Protein AF-A0A3A9UC91-F1 (afdb_monomer_lite)

Foldseek 3Di:
DCVVVVVVVCVVVVVVVVVVVVVVVVVVVVVVVVVVVVVVVCVVDVDPDPDVPPPPPDDPDDDDDDDDPPDPPDDVVVVVVVVVVVVVVVVVVVD

Radius of gyration: 30.01 Å; chains: 1; bounding box: 80×29×69 Å

pLDDT: mean 74.86, std 19.85, range [37.59, 97.88]

Structure (mmCIF, N/CA/C/O backbone):
data_AF-A0A3A9UC91-F1
#
_entry.id   AF-A0A3A9UC91-F1
#
loop_
_atom_site.group_PDB
_atom_site.id
_atom_site.type_symbol
_atom_site.label_atom_id
_atom_site.label_alt_id
_atom_site.label_comp_id
_atom_site.label_asym_id
_atom_site.label_entity_id
_atom_site.label_seq_id
_atom_site.pdbx_PDB_ins_code
_atom_site.Cartn_x
_atom_site.Cartn_y
_atom_site.Cartn_z
_atom_site.occupancy
_atom_site.B_iso_or_equiv
_atom_site.auth_seq_id
_atom_site.auth_comp_id
_atom_site.auth_asym_id
_atom_site.auth_atom_id
_atom_site.pdbx_PDB_model_num
ATOM 1 N N . MET A 1 1 ? 28.811 -1.649 -32.684 1.00 52.28 1 MET A N 1
ATOM 2 C CA . MET A 1 1 ? 28.726 -2.637 -31.584 1.00 52.28 1 MET A CA 1
ATOM 3 C C . MET A 1 1 ? 28.392 -1.955 -30.246 1.00 52.28 1 MET A C 1
ATOM 5 O O . MET A 1 1 ? 29.009 -2.267 -29.244 1.00 52.28 1 MET A O 1
ATOM 9 N N . ASN A 1 2 ? 27.420 -1.027 -30.204 1.00 64.00 2 ASN A N 1
ATOM 10 C CA . ASN A 1 2 ? 27.075 -0.277 -28.974 1.00 64.00 2 ASN A CA 1
ATOM 11 C C . ASN A 1 2 ? 25.610 -0.473 -28.540 1.00 64.00 2 ASN A C 1
ATOM 13 O O . ASN A 1 2 ? 25.268 -0.243 -27.387 1.00 64.00 2 ASN A O 1
ATOM 17 N N . SER A 1 3 ? 24.742 -0.905 -29.457 1.00 66.50 3 SER A N 1
ATOM 18 C CA . SER A 1 3 ? 23.307 -1.099 -29.231 1.00 66.50 3 SER A CA 1
ATOM 19 C C . SER A 1 3 ? 22.993 -2.284 -28.314 1.00 66.50 3 SER A C 1
ATOM 21 O O . SER A 1 3 ? 22.059 -2.194 -27.525 1.00 66.50 3 SER A O 1
ATOM 23 N N . GLU A 1 4 ? 23.790 -3.358 -28.358 1.00 70.56 4 GLU A N 1
ATOM 24 C CA . GLU A 1 4 ? 23.615 -4.515 -27.463 1.00 70.56 4 GLU A CA 1
ATOM 25 C C . GLU A 1 4 ? 23.859 -4.155 -25.991 1.00 70.56 4 GLU A C 1
ATOM 27 O O . GLU A 1 4 ? 23.141 -4.630 -25.116 1.00 70.56 4 GLU A O 1
ATOM 32 N N . SER A 1 5 ? 24.804 -3.246 -25.716 1.00 83.81 5 SER A N 1
ATOM 33 C CA . SER A 1 5 ? 25.076 -2.773 -24.354 1.00 83.81 5 SER A CA 1
ATOM 34 C C . SER A 1 5 ? 23.896 -1.968 -23.803 1.00 83.81 5 SER A C 1
ATOM 36 O O . SER A 1 5 ? 23.371 -2.278 -22.738 1.00 83.81 5 SER A O 1
ATOM 38 N N . VAL A 1 6 ? 23.383 -1.001 -24.574 1.00 88.81 6 VAL A N 1
ATOM 39 C CA . VAL A 1 6 ? 22.230 -0.186 -24.151 1.00 88.81 6 VAL A CA 1
ATOM 40 C C . VAL A 1 6 ? 20.987 -1.051 -23.933 1.00 88.81 6 VAL A C 1
ATOM 42 O O . VAL A 1 6 ? 20.282 -0.863 -22.946 1.00 88.81 6 VAL A O 1
ATOM 45 N N . ALA A 1 7 ? 20.737 -2.033 -24.805 1.00 88.50 7 ALA A N 1
ATOM 46 C CA . ALA A 1 7 ? 19.630 -2.970 -24.630 1.00 88.50 7 ALA A CA 1
ATOM 47 C C . ALA A 1 7 ? 19.755 -3.778 -23.325 1.00 88.50 7 ALA A C 1
ATOM 49 O O . ALA A 1 7 ? 18.769 -3.918 -22.604 1.00 88.50 7 ALA A O 1
ATOM 50 N N . SER A 1 8 ? 20.960 -4.244 -22.981 1.00 90.12 8 SER A N 1
ATOM 51 C CA . SER A 1 8 ? 21.213 -4.958 -21.723 1.00 90.12 8 SER A CA 1
ATOM 52 C C . SER A 1 8 ? 20.953 -4.079 -20.496 1.00 90.12 8 SER A C 1
ATOM 54 O O . SER A 1 8 ? 20.269 -4.513 -19.571 1.00 90.12 8 SER A O 1
ATOM 56 N N . LEU A 1 9 ? 21.429 -2.827 -20.504 1.00 93.12 9 LEU A N 1
ATOM 57 C CA . LEU A 1 9 ? 21.187 -1.884 -19.406 1.00 93.12 9 LEU A CA 1
ATOM 58 C C . LEU A 1 9 ? 19.694 -1.565 -19.239 1.00 93.12 9 LEU A C 1
ATOM 60 O O . LEU A 1 9 ? 19.213 -1.433 -18.116 1.00 93.12 9 LEU A O 1
ATOM 64 N N . LEU A 1 10 ? 18.945 -1.451 -20.339 1.00 94.19 10 LEU A N 1
ATOM 65 C CA . LEU A 1 10 ? 17.501 -1.208 -20.288 1.00 94.19 10 LEU A CA 1
ATOM 66 C C . LEU A 1 10 ? 16.734 -2.403 -19.715 1.00 94.19 10 LEU A C 1
ATOM 68 O O . LEU A 1 10 ? 15.790 -2.204 -18.954 1.00 94.19 10 LEU A O 1
ATOM 72 N N . ILE A 1 11 ? 17.138 -3.631 -20.046 1.00 94.56 11 ILE A N 1
ATOM 73 C CA . ILE A 1 11 ? 16.550 -4.852 -19.476 1.00 94.56 11 ILE A CA 1
ATOM 74 C C . ILE A 1 11 ? 16.827 -4.927 -17.970 1.00 94.56 11 ILE A C 1
ATOM 76 O O . ILE A 1 11 ? 15.923 -5.223 -17.186 1.00 94.56 11 ILE A O 1
ATOM 80 N N . GLU A 1 12 ? 18.055 -4.626 -17.553 1.00 92.88 12 GLU A N 1
ATOM 81 C CA . GLU A 1 12 ? 18.447 -4.619 -16.144 1.00 92.88 12 GLU A CA 1
ATOM 82 C C . GLU A 1 12 ? 17.681 -3.547 -15.356 1.00 92.88 12 GLU A C 1
ATOM 84 O O . GLU A 1 12 ? 17.041 -3.850 -14.346 1.00 92.88 12 GLU A O 1
ATOM 89 N N . ALA A 1 13 ? 17.640 -2.314 -15.870 1.00 94.88 13 ALA A N 1
ATOM 90 C CA . ALA A 1 13 ? 16.884 -1.217 -15.273 1.00 94.88 13 ALA A CA 1
ATOM 91 C C . ALA A 1 13 ? 15.373 -1.498 -15.243 1.00 94.88 13 ALA A C 1
ATOM 93 O O . ALA A 1 13 ? 14.714 -1.227 -14.240 1.00 94.88 13 ALA A O 1
ATOM 94 N N . GLY A 1 14 ? 14.819 -2.077 -16.311 1.00 95.44 14 GLY A N 1
ATOM 95 C CA . GLY A 1 14 ? 13.414 -2.472 -16.381 1.00 95.44 14 GLY A CA 1
ATOM 96 C C . GLY A 1 14 ? 13.062 -3.548 -15.354 1.00 95.44 14 GLY A C 1
ATOM 97 O O . GLY A 1 14 ? 12.033 -3.457 -14.688 1.00 95.44 14 GLY A O 1
ATOM 98 N N . THR A 1 15 ? 13.949 -4.525 -15.160 1.00 95.06 15 THR A N 1
ATOM 99 C CA . THR A 1 15 ? 13.787 -5.566 -14.135 1.00 95.06 15 THR A CA 1
ATOM 100 C C . THR A 1 15 ? 13.832 -4.962 -12.732 1.00 95.06 15 THR A C 1
ATOM 102 O O . THR A 1 15 ? 12.975 -5.264 -11.900 1.00 95.06 15 THR A O 1
ATOM 105 N N . LEU A 1 16 ? 14.775 -4.053 -12.476 1.00 95.75 16 LEU A N 1
ATOM 106 C CA . LEU A 1 16 ? 14.907 -3.366 -11.191 1.00 95.75 16 LEU A CA 1
ATOM 107 C C . LEU A 1 16 ? 13.684 -2.481 -10.891 1.00 95.75 16 LEU A C 1
ATOM 109 O O . LEU A 1 16 ? 13.165 -2.504 -9.774 1.00 95.75 16 LEU A O 1
ATOM 113 N N . MET A 1 17 ? 13.158 -1.775 -11.899 1.00 96.44 17 MET A N 1
ATOM 114 C CA . MET A 1 17 ? 11.910 -1.013 -11.794 1.00 96.44 17 MET A CA 1
ATOM 115 C C . MET A 1 17 ? 10.717 -1.926 -11.482 1.00 96.44 17 MET A C 1
ATOM 117 O O . MET A 1 17 ? 9.925 -1.605 -10.597 1.00 96.44 17 MET A O 1
ATOM 121 N N . LEU A 1 18 ? 10.584 -3.060 -12.179 1.00 97.00 18 LEU A N 1
ATOM 122 C CA . LEU A 1 18 ? 9.494 -4.013 -11.963 1.00 97.00 18 LEU A CA 1
ATOM 123 C C . LEU A 1 18 ? 9.507 -4.543 -10.524 1.00 97.00 18 LEU A C 1
ATOM 125 O O . LEU A 1 18 ? 8.477 -4.528 -9.854 1.00 97.00 18 LEU A O 1
ATOM 129 N N . ILE A 1 19 ? 10.677 -4.957 -10.032 1.00 97.00 19 ILE A N 1
ATOM 130 C CA . ILE A 1 19 ? 10.851 -5.432 -8.654 1.00 97.00 19 ILE A CA 1
ATOM 131 C C . ILE A 1 19 ? 10.456 -4.334 -7.663 1.00 97.00 19 ILE A C 1
ATOM 133 O O . ILE A 1 19 ? 9.691 -4.596 -6.733 1.00 97.00 19 ILE A O 1
ATOM 137 N N . GLY A 1 20 ? 10.920 -3.100 -7.889 1.00 96.62 20 GLY A N 1
ATOM 138 C CA . GLY A 1 20 ? 10.559 -1.948 -7.065 1.00 96.62 20 GLY A CA 1
ATOM 139 C C . GLY A 1 20 ? 9.049 -1.712 -7.029 1.00 96.62 20 GLY A C 1
ATOM 140 O O . GLY A 1 20 ? 8.473 -1.565 -5.953 1.00 96.62 20 GLY A O 1
ATOM 141 N N . MET A 1 21 ? 8.386 -1.761 -8.186 1.00 97.19 21 MET A N 1
ATOM 142 C CA . MET A 1 21 ? 6.935 -1.590 -8.286 1.00 97.19 21 MET A CA 1
ATOM 143 C C . MET A 1 21 ? 6.169 -2.694 -7.556 1.00 97.19 21 MET A C 1
ATOM 145 O O . MET A 1 21 ? 5.238 -2.398 -6.808 1.00 97.19 21 MET A O 1
ATOM 149 N N . VAL A 1 22 ? 6.575 -3.957 -7.709 1.00 97.88 22 VAL A N 1
ATOM 150 C CA . VAL A 1 22 ? 5.944 -5.091 -7.013 1.00 97.88 22 VAL A CA 1
ATOM 151 C C . VAL A 1 22 ? 6.120 -4.975 -5.500 1.00 97.88 22 VAL A C 1
ATOM 153 O O . VAL A 1 22 ? 5.170 -5.218 -4.753 1.00 97.88 22 VAL A O 1
ATOM 156 N N . PHE A 1 23 ? 7.303 -4.571 -5.034 1.00 97.38 23 PHE A N 1
ATOM 157 C CA . PHE A 1 23 ? 7.571 -4.406 -3.609 1.00 97.38 23 PHE A CA 1
ATOM 158 C C . PHE A 1 23 ? 6.751 -3.264 -3.006 1.00 97.38 23 PHE A C 1
ATOM 160 O O . PHE A 1 23 ? 6.107 -3.454 -1.977 1.00 97.38 23 PHE A O 1
ATOM 167 N N . VAL A 1 24 ? 6.704 -2.105 -3.671 1.00 96.81 24 VAL A N 1
ATOM 168 C CA . VAL A 1 24 ? 5.890 -0.960 -3.235 1.00 96.81 24 VAL A CA 1
ATOM 169 C C . VAL A 1 24 ? 4.412 -1.335 -3.192 1.00 96.81 24 VAL A C 1
ATOM 171 O O . VAL A 1 24 ? 3.739 -1.046 -2.205 1.00 96.81 24 VAL A O 1
ATOM 174 N N . PHE A 1 25 ? 3.905 -2.025 -4.215 1.00 97.50 25 PHE A N 1
ATOM 175 C CA . PHE A 1 25 ? 2.504 -2.439 -4.254 1.00 97.50 25 PHE A CA 1
ATOM 176 C C . PHE A 1 25 ? 2.176 -3.446 -3.146 1.00 97.50 25 PHE A C 1
ATOM 178 O O . PHE A 1 25 ? 1.165 -3.309 -2.458 1.00 97.50 25 PHE A O 1
ATOM 185 N N . SER A 1 26 ? 3.065 -4.415 -2.917 1.00 97.88 26 SER A N 1
ATOM 186 C CA . SER A 1 26 ? 2.941 -5.381 -1.821 1.00 97.88 26 SER A CA 1
ATOM 187 C C . SER A 1 26 ? 2.976 -4.690 -0.458 1.00 97.88 26 SER A C 1
ATOM 189 O O . SER A 1 26 ? 2.188 -5.024 0.421 1.00 97.88 26 SER A O 1
ATOM 191 N N . PHE A 1 27 ? 3.846 -3.693 -0.286 1.00 97.81 27 PHE A N 1
ATOM 192 C CA . PHE A 1 27 ? 3.970 -2.926 0.949 1.00 97.81 27 PHE A CA 1
ATOM 193 C C . PHE A 1 27 ? 2.725 -2.075 1.228 1.00 97.81 27 PHE A C 1
ATOM 195 O O . PHE A 1 27 ? 2.181 -2.134 2.327 1.00 97.81 27 PHE A O 1
ATOM 202 N N . LEU A 1 28 ? 2.215 -1.343 0.233 1.00 97.31 28 LEU A N 1
ATOM 203 C CA . LEU A 1 28 ? 0.953 -0.604 0.360 1.00 97.31 28 LEU A CA 1
ATOM 204 C C . LEU A 1 28 ? -0.219 -1.549 0.653 1.00 97.31 28 LEU A C 1
ATOM 206 O O . LEU A 1 28 ? -1.036 -1.256 1.524 1.00 97.31 28 LEU A O 1
ATOM 210 N N . GLY A 1 29 ? -0.275 -2.701 -0.021 1.00 97.25 29 GLY A N 1
ATOM 211 C CA . GLY A 1 29 ? -1.261 -3.743 0.259 1.00 97.25 29 GLY A CA 1
ATOM 212 C C . GLY A 1 29 ? -1.178 -4.242 1.702 1.00 97.25 29 GLY A C 1
ATOM 213 O O . GLY A 1 29 ? -2.199 -4.333 2.380 1.00 97.25 29 GLY A O 1
ATOM 214 N N . LEU A 1 30 ? 0.032 -4.489 2.206 1.00 97.25 30 LEU A N 1
ATOM 215 C CA . LEU A 1 30 ? 0.261 -4.891 3.592 1.00 97.25 30 LEU A CA 1
ATOM 216 C C . LEU A 1 30 ? -0.199 -3.814 4.584 1.00 97.25 30 LEU A C 1
ATOM 218 O O . LEU A 1 30 ? -0.828 -4.153 5.583 1.00 97.25 30 LEU A O 1
ATOM 222 N N . LEU A 1 31 ? 0.058 -2.530 4.306 1.00 97.38 31 LEU A N 1
ATOM 223 C CA . LEU A 1 31 ? -0.432 -1.425 5.137 1.00 97.38 31 LEU A CA 1
ATOM 224 C C . LEU A 1 31 ? -1.962 -1.379 5.172 1.00 97.38 31 LEU A C 1
ATOM 226 O O . LEU A 1 31 ? -2.542 -1.270 6.250 1.00 97.38 31 LEU A O 1
ATOM 230 N N . ILE A 1 32 ? -2.618 -1.515 4.018 1.00 96.00 32 ILE A N 1
ATOM 231 C CA . ILE A 1 32 ? -4.084 -1.547 3.928 1.00 96.00 32 ILE A CA 1
ATOM 232 C C . ILE A 1 32 ? -4.642 -2.719 4.740 1.00 96.00 32 ILE A C 1
ATOM 234 O O . ILE A 1 32 ? -5.538 -2.525 5.561 1.00 96.00 32 ILE A O 1
ATOM 238 N N . VAL A 1 33 ? -4.088 -3.922 4.559 1.00 97.19 33 VAL A N 1
ATOM 239 C CA . VAL A 1 33 ? -4.488 -5.116 5.319 1.00 97.19 33 VAL A CA 1
ATOM 240 C C . VAL A 1 33 ? -4.263 -4.911 6.816 1.00 97.19 33 VAL A C 1
ATOM 242 O O . VAL A 1 33 ? -5.139 -5.255 7.602 1.00 97.19 33 VAL A O 1
ATOM 245 N N . GLY A 1 34 ? -3.140 -4.310 7.215 1.00 96.44 34 GLY A N 1
ATOM 246 C CA . GLY A 1 34 ? -2.827 -3.999 8.609 1.00 96.44 34 GLY A CA 1
ATOM 247 C C . GLY A 1 34 ? -3.853 -3.066 9.251 1.00 96.44 34 GLY A C 1
ATOM 248 O O . GLY A 1 34 ? -4.363 -3.368 10.327 1.00 96.44 34 GLY A O 1
ATOM 249 N N . ILE A 1 35 ? -4.225 -1.979 8.569 1.00 95.50 35 ILE A N 1
ATOM 250 C CA . ILE A 1 35 ? -5.263 -1.049 9.041 1.00 95.50 35 ILE A CA 1
ATOM 251 C C . ILE A 1 35 ? -6.608 -1.771 9.173 1.00 95.50 35 ILE A C 1
ATOM 253 O O . ILE A 1 35 ? -7.309 -1.606 10.169 1.00 95.50 35 ILE A O 1
ATOM 257 N N . HIS A 1 36 ? -6.953 -2.616 8.201 1.00 92.31 36 HIS A N 1
ATOM 258 C CA . HIS A 1 36 ? -8.196 -3.383 8.225 1.00 92.31 36 HIS A CA 1
ATOM 259 C C . HIS A 1 36 ? -8.226 -4.412 9.365 1.00 92.31 36 HIS A C 1
ATOM 261 O O . HIS A 1 36 ? -9.268 -4.625 9.983 1.00 92.31 36 HIS A O 1
ATOM 267 N N . LEU A 1 37 ? -7.082 -5.032 9.667 1.00 93.94 37 LEU A N 1
ATOM 268 C CA . LEU A 1 37 ? -6.900 -5.934 10.804 1.00 93.94 37 LEU A CA 1
ATOM 269 C C . LEU A 1 37 ? -7.074 -5.199 12.131 1.00 93.94 37 LEU A C 1
ATOM 271 O O . LEU A 1 37 ? -7.764 -5.705 13.010 1.00 93.94 37 LEU A O 1
ATOM 275 N N . ILE A 1 38 ? -6.498 -4.001 12.258 1.00 90.00 38 ILE A N 1
ATOM 276 C CA . ILE A 1 38 ? -6.653 -3.156 13.446 1.00 90.00 38 ILE A CA 1
ATOM 277 C C . ILE A 1 38 ? -8.119 -2.760 13.623 1.00 90.00 38 ILE A C 1
ATOM 279 O O . ILE A 1 38 ? -8.664 -2.961 14.701 1.00 90.00 38 ILE A O 1
ATOM 283 N N . ALA A 1 39 ? -8.790 -2.290 12.567 1.00 88.44 39 ALA A N 1
ATOM 284 C CA . ALA A 1 39 ? -10.214 -1.957 12.617 1.00 88.44 39 ALA A CA 1
ATOM 285 C C . ALA A 1 39 ? -11.063 -3.165 13.049 1.00 88.44 39 ALA A C 1
ATOM 287 O O . ALA A 1 39 ? -11.894 -3.064 13.948 1.00 88.44 39 ALA A O 1
ATOM 288 N N . ARG A 1 40 ? -10.785 -4.343 12.478 1.00 85.69 40 ARG A N 1
ATOM 289 C CA . ARG A 1 40 ? -11.447 -5.600 12.847 1.00 85.69 40 ARG A CA 1
ATOM 290 C C . ARG A 1 40 ? -11.175 -5.997 14.300 1.00 85.69 40 ARG A C 1
ATOM 292 O O . ARG A 1 40 ? -12.054 -6.549 14.954 1.00 85.69 40 ARG A O 1
ATOM 299 N N . PHE A 1 41 ? -9.970 -5.743 14.801 1.00 86.00 41 PHE A N 1
ATOM 300 C CA . PHE A 1 41 ? -9.598 -6.021 16.184 1.00 86.00 41 PHE A CA 1
ATOM 301 C C . PHE A 1 41 ? -10.299 -5.064 17.157 1.00 86.00 41 PHE A C 1
ATOM 303 O O . PHE A 1 41 ? -10.798 -5.512 18.185 1.00 86.00 41 PHE A O 1
ATOM 310 N N . CYS A 1 42 ? -10.420 -3.782 16.800 1.00 83.19 42 CYS A N 1
ATOM 311 C CA . CYS A 1 42 ? -11.211 -2.801 17.544 1.00 83.19 42 CYS A CA 1
ATOM 312 C C . CYS A 1 42 ? -12.702 -3.176 17.593 1.00 83.19 42 CYS A C 1
ATOM 314 O O . CYS A 1 42 ? -13.322 -3.046 18.641 1.00 83.19 42 CYS A O 1
ATOM 316 N N . GLU A 1 43 ? -13.274 -3.706 16.508 1.00 78.56 43 GLU A N 1
ATOM 317 C CA . GLU A 1 43 ? -14.645 -4.244 16.522 1.00 78.56 43 GLU A CA 1
ATOM 318 C C . GLU A 1 43 ? -14.786 -5.519 17.365 1.00 78.56 43 GLU A C 1
ATOM 320 O O . GLU A 1 43 ? -15.845 -5.775 17.935 1.00 78.56 43 GLU A O 1
ATOM 325 N N . ALA A 1 44 ? -13.759 -6.373 17.379 1.00 78.06 44 ALA A N 1
ATOM 326 C CA . ALA A 1 44 ? -13.780 -7.636 18.114 1.00 78.06 44 ALA A CA 1
ATOM 327 C C . ALA A 1 44 ? -13.646 -7.427 19.630 1.00 78.06 44 ALA A C 1
ATOM 329 O O . ALA A 1 44 ? -14.184 -8.218 20.404 1.00 78.06 44 ALA A O 1
ATOM 330 N N . PHE A 1 45 ? -12.969 -6.353 20.038 1.00 70.56 45 PHE A N 1
ATOM 331 C CA . PHE A 1 45 ? -12.873 -5.900 21.420 1.00 70.56 45 PHE A CA 1
ATOM 332 C C . PHE A 1 45 ? -13.432 -4.480 21.527 1.00 70.56 45 PHE A C 1
ATOM 334 O O . PHE A 1 45 ? -12.652 -3.531 21.650 1.00 70.56 45 PHE A O 1
ATOM 341 N N . PRO A 1 46 ? -14.769 -4.316 21.479 1.00 60.19 46 PRO A N 1
ATOM 342 C CA . PRO A 1 46 ? -15.379 -3.032 21.751 1.00 60.19 46 PRO A CA 1
ATOM 343 C C . PRO A 1 46 ? -15.045 -2.694 23.202 1.00 60.19 46 PRO A C 1
ATOM 345 O O . PRO A 1 46 ? -15.567 -3.298 24.140 1.00 60.19 46 PRO A O 1
ATOM 348 N N . GLY A 1 47 ? -14.107 -1.766 23.386 1.00 60.38 47 GLY A N 1
ATOM 349 C CA . GLY A 1 47 ? -13.972 -1.081 24.659 1.00 60.38 47 GLY A CA 1
ATOM 350 C C . GLY A 1 47 ? -15.338 -0.511 25.013 1.00 60.38 47 GLY A C 1
ATOM 351 O O . GLY A 1 47 ? -16.075 -0.083 24.126 1.00 60.38 47 GLY A O 1
ATOM 352 N N . GLU A 1 48 ? -15.691 -0.555 26.291 1.00 56.31 48 GLU A N 1
ATOM 353 C CA . GLU A 1 48 ? -16.960 -0.054 26.811 1.00 56.31 48 GLU A CA 1
ATOM 354 C C . GLU A 1 48 ? -16.996 1.476 26.713 1.00 56.31 48 GLU A C 1
ATOM 356 O O . GLU A 1 48 ? -16.846 2.204 27.688 1.00 56.31 48 GLU A O 1
ATOM 361 N N . ILE A 1 49 ? -17.110 1.971 25.488 1.00 56.41 49 ILE A N 1
ATOM 362 C CA . ILE A 1 49 ? -17.351 3.359 25.156 1.00 56.41 49 ILE A CA 1
ATOM 363 C C . ILE A 1 49 ? -18.761 3.354 24.572 1.00 56.41 49 ILE A C 1
ATOM 365 O O . ILE A 1 49 ? -18.983 2.755 23.518 1.00 56.41 49 ILE A O 1
ATOM 369 N N . PRO A 1 50 ? -19.751 3.940 25.261 1.00 50.84 50 PRO A N 1
ATOM 370 C CA . PRO A 1 50 ? -21.064 4.128 24.677 1.00 50.84 50 PRO A CA 1
ATOM 371 C C . PRO A 1 50 ? -20.918 5.170 23.566 1.00 50.84 50 PRO A C 1
ATOM 373 O O . PRO A 1 50 ? -20.960 6.369 23.833 1.00 50.84 50 PRO A O 1
ATOM 376 N N . ASP A 1 51 ? -20.700 4.727 22.330 1.00 45.69 51 ASP A N 1
ATOM 377 C CA . ASP A 1 51 ? -20.729 5.615 21.174 1.00 45.69 51 ASP A CA 1
ATOM 378 C C . ASP A 1 51 ? -22.191 5.804 20.725 1.00 45.69 51 ASP A C 1
ATOM 380 O O . ASP A 1 51 ? -22.867 4.833 20.365 1.00 45.69 51 ASP A O 1
ATOM 384 N N . PRO A 1 52 ? -22.733 7.037 20.739 1.00 52.22 52 PRO A N 1
ATOM 385 C CA . PRO A 1 52 ? -24.132 7.316 20.415 1.00 52.22 52 PRO A CA 1
ATOM 386 C C . PRO A 1 52 ? -24.417 7.351 18.900 1.00 52.22 52 PRO A C 1
ATOM 388 O O . PRO A 1 52 ? -25.369 8.004 18.473 1.00 52.22 52 PRO A O 1
ATOM 391 N N . SER A 1 53 ? -23.618 6.667 18.074 1.00 48.09 53 SER A N 1
ATOM 392 C CA . SER A 1 53 ? -23.683 6.820 16.608 1.00 48.09 53 SER A CA 1
ATOM 393 C C . SER A 1 53 ? -23.458 5.533 15.807 1.00 48.09 53 SER A C 1
ATOM 395 O O . SER A 1 53 ? -23.355 5.581 14.582 1.00 48.09 53 SER A O 1
ATOM 397 N N . ASP A 1 54 ? -23.431 4.374 16.464 1.00 44.06 54 ASP A N 1
ATOM 398 C CA . ASP A 1 54 ? -23.134 3.078 15.836 1.00 44.06 54 ASP A CA 1
ATOM 399 C C . ASP A 1 54 ? -24.354 2.401 15.176 1.00 44.06 54 ASP A C 1
ATOM 401 O O . ASP A 1 54 ? -24.530 1.181 15.181 1.00 44.06 54 ASP A O 1
ATOM 405 N N . ASN A 1 55 ? -25.253 3.190 14.586 1.00 45.19 55 ASN A N 1
ATOM 406 C CA . ASN A 1 55 ? -26.467 2.682 13.944 1.00 45.19 55 ASN A CA 1
ATOM 407 C C . ASN A 1 55 ? -26.601 3.022 12.453 1.00 45.19 55 ASN A C 1
ATOM 409 O O . ASN A 1 55 ? -27.689 2.852 11.904 1.00 45.19 55 ASN A O 1
ATOM 413 N N . VAL A 1 56 ? -25.528 3.415 11.756 1.00 50.81 56 VAL A N 1
ATOM 414 C CA . VAL A 1 56 ? -25.612 3.675 10.301 1.00 50.81 56 VAL A CA 1
ATOM 415 C C . VAL A 1 56 ? -25.467 2.418 9.428 1.00 50.81 56 VAL A C 1
ATOM 417 O O . VAL A 1 56 ? -25.861 2.469 8.269 1.00 50.81 56 VAL A O 1
ATOM 420 N N . ASN A 1 57 ? -25.018 1.254 9.928 1.00 47.56 57 ASN A N 1
ATOM 421 C 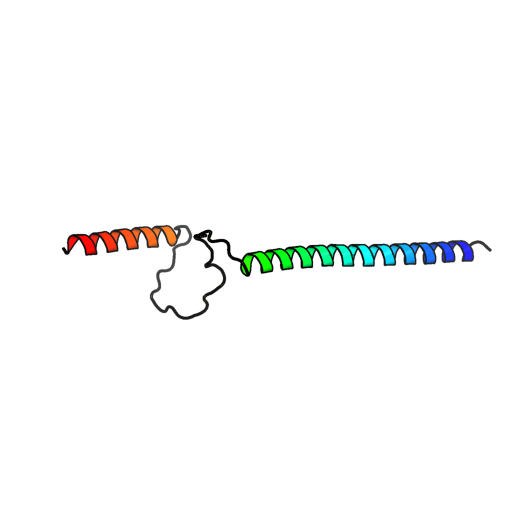CA . ASN A 1 57 ? -24.807 0.105 9.021 1.00 47.56 57 ASN A CA 1
ATOM 422 C C . ASN A 1 57 ? -25.306 -1.277 9.472 1.00 47.56 57 ASN A C 1
ATOM 424 O O . ASN A 1 57 ? -24.903 -2.295 8.913 1.00 47.56 57 ASN A O 1
ATOM 428 N N . ARG A 1 58 ? -26.223 -1.368 10.440 1.00 49.53 58 ARG A N 1
ATOM 429 C CA . ARG A 1 58 ? -26.866 -2.655 10.768 1.00 49.53 58 ARG A CA 1
ATOM 430 C C . ARG A 1 58 ? -28.276 -2.475 11.316 1.00 49.53 58 ARG A C 1
ATOM 432 O O . ARG A 1 58 ? -28.487 -2.528 12.520 1.00 49.53 58 ARG A O 1
ATOM 439 N N . ARG A 1 59 ? -29.254 -2.319 10.420 1.00 40.19 59 ARG A N 1
ATOM 440 C CA . ARG A 1 59 ? -30.610 -2.900 10.553 1.00 40.19 59 ARG A CA 1
ATOM 441 C C . ARG A 1 59 ? -31.451 -2.594 9.315 1.00 40.19 59 ARG A C 1
ATOM 443 O O . ARG A 1 59 ? -32.423 -1.850 9.348 1.00 40.19 59 ARG A O 1
ATOM 450 N N . SER A 1 60 ? -31.120 -3.273 8.220 1.00 47.94 60 SER A N 1
ATOM 451 C CA . SER A 1 60 ? -32.173 -3.743 7.320 1.00 47.94 60 SER A CA 1
ATOM 452 C C . SER A 1 60 ? -32.877 -4.907 8.022 1.00 47.94 60 SER A C 1
ATOM 454 O O . SER A 1 60 ? -32.458 -6.053 7.906 1.00 47.94 60 SER A O 1
ATOM 456 N N . ALA A 1 61 ? -33.857 -4.598 8.872 1.00 47.34 61 ALA A N 1
ATOM 457 C CA . ALA A 1 61 ? -34.854 -5.548 9.359 1.00 47.34 61 ALA A CA 1
ATOM 458 C C . ALA A 1 61 ? -35.989 -4.785 10.056 1.00 47.34 61 ALA A C 1
ATOM 460 O O . ALA A 1 61 ? -35.860 -4.366 11.200 1.00 47.34 61 ALA A O 1
ATOM 461 N N . ASN A 1 62 ? -37.102 -4.643 9.334 1.00 46.69 62 ASN A N 1
ATOM 462 C CA . ASN A 1 62 ? -38.463 -4.521 9.859 1.00 46.69 62 ASN A CA 1
ATOM 463 C C . ASN A 1 62 ? -38.702 -3.545 11.024 1.00 46.69 62 ASN A C 1
ATOM 465 O O . ASN A 1 62 ? -38.865 -3.966 12.164 1.00 46.69 62 ASN A O 1
ATOM 469 N N . LEU A 1 63 ? -38.928 -2.269 10.702 1.00 39.75 63 LEU A N 1
ATOM 470 C CA . LEU A 1 63 ? -39.896 -1.456 11.440 1.00 39.75 63 LEU A CA 1
ATOM 471 C C . LEU A 1 63 ? -40.781 -0.696 10.451 1.00 39.75 63 LEU A C 1
ATOM 473 O O . LEU A 1 63 ? -40.537 0.449 10.081 1.00 39.75 63 LEU A O 1
ATOM 477 N N . THR A 1 64 ? -41.862 -1.355 10.040 1.00 48.16 64 THR A N 1
ATOM 478 C CA . THR A 1 64 ? -43.094 -0.657 9.679 1.00 48.16 64 THR A CA 1
ATOM 479 C C . THR A 1 64 ? -43.470 0.244 10.851 1.00 48.16 64 THR A C 1
ATOM 481 O O . THR A 1 64 ? -43.840 -0.286 11.894 1.00 48.16 64 THR A O 1
ATOM 484 N N . ARG A 1 65 ? -43.416 1.572 10.688 1.00 44.53 65 ARG A N 1
ATOM 485 C CA . ARG A 1 65 ? -44.558 2.465 10.962 1.00 44.53 65 ARG A CA 1
ATOM 486 C C . ARG A 1 65 ? -44.211 3.942 10.731 1.00 44.53 65 ARG A C 1
ATOM 488 O O . ARG A 1 65 ? -43.551 4.586 11.532 1.00 44.53 65 ARG A O 1
ATOM 495 N N . ASN A 1 66 ? -44.880 4.442 9.697 1.00 37.59 66 ASN A N 1
ATOM 496 C CA . ASN A 1 66 ?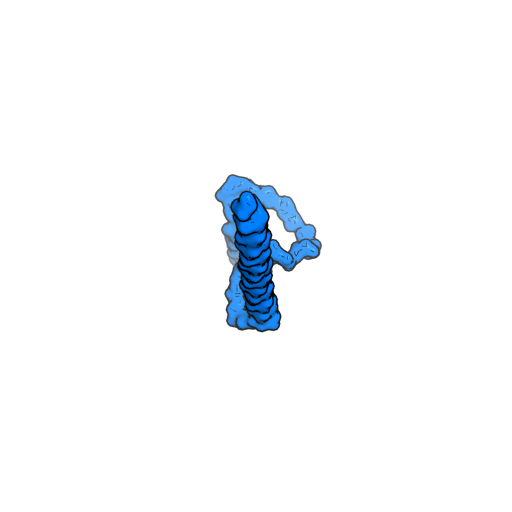 -45.358 5.802 9.478 1.00 37.59 66 ASN A CA 1
ATOM 497 C C . ASN A 1 66 ? -44.410 6.805 8.811 1.00 37.59 66 ASN A C 1
ATOM 499 O O . ASN A 1 66 ? -43.608 7.477 9.449 1.00 37.59 66 ASN A O 1
ATOM 503 N N . ASN A 1 67 ? -44.636 6.944 7.502 1.00 48.22 67 ASN A N 1
ATOM 504 C CA . ASN A 1 67 ? -44.570 8.186 6.742 1.00 48.22 67 ASN A CA 1
ATOM 505 C C . ASN A 1 67 ? -44.661 9.442 7.624 1.00 48.22 67 ASN A C 1
ATOM 507 O O . ASN A 1 67 ? -45.745 9.878 8.008 1.00 48.22 67 ASN A O 1
ATOM 511 N N . GLN A 1 68 ? -43.530 10.096 7.828 1.00 47.19 68 GLN A N 1
ATOM 512 C CA . GLN A 1 68 ? -43.499 11.544 7.747 1.00 47.19 68 GLN A CA 1
ATOM 513 C C . GLN A 1 68 ? -42.276 11.889 6.920 1.00 47.19 68 GLN A C 1
ATOM 515 O O . GLN A 1 68 ? -41.143 11.701 7.352 1.00 47.19 68 GLN A O 1
ATOM 520 N N . ALA A 1 69 ? -42.542 12.291 5.678 1.00 45.44 69 ALA A N 1
ATOM 521 C CA . ALA A 1 69 ? -41.548 12.852 4.789 1.00 45.44 69 ALA A CA 1
ATOM 522 C C . ALA A 1 69 ? -40.833 13.975 5.547 1.00 45.44 69 ALA A C 1
ATOM 524 O O . ALA A 1 69 ? -41.424 15.015 5.840 1.00 45.44 69 ALA A O 1
ATOM 525 N N . VAL A 1 70 ? -39.583 13.714 5.927 1.00 52.38 70 VAL A N 1
ATOM 526 C CA . VAL A 1 70 ? -38.689 14.719 6.487 1.00 52.38 70 VAL A CA 1
ATOM 527 C C . VAL A 1 70 ? -38.518 15.759 5.390 1.00 52.38 70 VAL A C 1
ATOM 529 O O . VAL A 1 70 ? -37.957 15.474 4.332 1.00 52.38 70 VAL A O 1
ATOM 532 N N . GLN A 1 71 ? -39.100 16.937 5.601 1.00 50.50 71 GLN A N 1
ATOM 533 C CA . GLN A 1 71 ? -38.902 18.068 4.707 1.00 50.50 71 GLN A CA 1
ATOM 534 C C . GLN A 1 71 ? -37.396 18.378 4.662 1.00 50.50 71 GLN A C 1
ATOM 536 O O . GLN A 1 71 ? -36.759 18.406 5.721 1.00 50.50 71 GLN A O 1
ATOM 541 N N . PRO A 1 72 ? -36.803 18.577 3.471 1.00 42.12 72 PRO A N 1
ATOM 542 C CA . PRO A 1 72 ? -35.375 18.833 3.350 1.00 42.12 72 PRO A CA 1
ATOM 543 C C . PRO A 1 72 ? -35.042 20.147 4.066 1.00 42.12 72 PRO A C 1
ATOM 545 O O . PRO A 1 72 ? -35.516 21.208 3.670 1.00 42.12 72 PRO A O 1
ATOM 548 N N . GLY A 1 73 ? -34.263 20.060 5.147 1.00 58.47 73 GLY A N 1
ATOM 549 C CA . GLY A 1 73 ? -33.826 21.215 5.940 1.00 58.47 73 GLY A CA 1
ATOM 550 C C . GLY A 1 73 ? -34.158 21.168 7.434 1.00 58.47 73 GLY A C 1
ATOM 551 O O . GLY A 1 73 ? -33.789 22.098 8.143 1.00 58.47 73 GLY A O 1
ATOM 552 N N . ILE A 1 74 ? -34.829 20.121 7.931 1.00 60.66 74 ILE A N 1
ATOM 553 C CA . ILE A 1 74 ? -35.089 19.951 9.370 1.00 60.66 74 ILE A CA 1
ATOM 554 C C . ILE A 1 74 ? -34.620 18.564 9.809 1.00 60.66 74 ILE A C 1
ATOM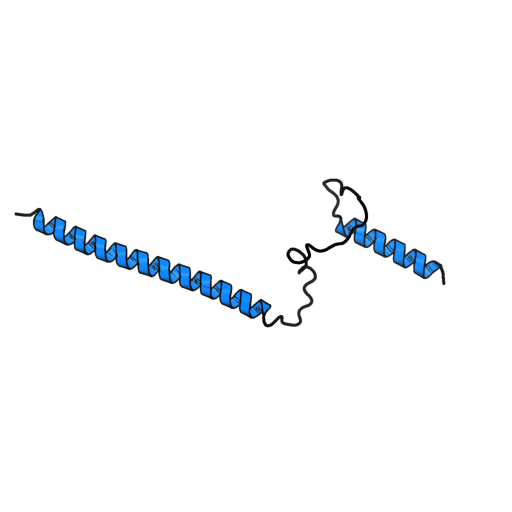 556 O O . ILE A 1 74 ? -35.124 17.549 9.330 1.00 60.66 74 ILE A O 1
ATOM 560 N N . ASP A 1 75 ? -33.663 18.527 10.737 1.00 71.69 75 ASP A N 1
ATOM 561 C CA . ASP A 1 75 ? -33.091 17.287 11.254 1.00 71.69 75 ASP A CA 1
ATOM 562 C C . ASP A 1 75 ? -34.161 16.432 11.941 1.00 71.69 75 ASP A C 1
ATOM 564 O O . ASP A 1 75 ? -34.735 16.806 12.969 1.00 71.69 75 ASP A O 1
ATOM 568 N N . GLY A 1 76 ? -34.396 15.233 11.403 1.00 72.06 76 GLY A N 1
ATOM 569 C CA . GLY A 1 76 ? -35.356 14.274 11.959 1.00 72.06 76 GLY A CA 1
ATOM 570 C C . GLY A 1 76 ? -35.068 13.903 13.420 1.00 72.06 76 GLY A C 1
ATOM 571 O O . GLY A 1 76 ? -35.990 13.578 14.167 1.00 72.06 76 GLY A O 1
ATOM 572 N N . ASN A 1 77 ? -33.812 14.036 13.857 1.00 73.88 77 ASN A N 1
ATOM 573 C CA . ASN A 1 77 ? -33.407 13.835 15.245 1.00 73.88 77 ASN A CA 1
ATOM 574 C C . ASN A 1 77 ? -34.015 14.880 16.200 1.00 73.88 77 ASN A C 1
ATOM 576 O O . ASN A 1 77 ? -34.449 14.538 17.298 1.00 73.88 77 ASN A O 1
ATOM 580 N N . VAL A 1 78 ? -34.117 16.142 15.771 1.00 77.88 78 VAL A N 1
ATOM 581 C CA . VAL A 1 78 ? -34.721 17.219 16.574 1.00 77.88 78 VAL A CA 1
ATOM 582 C C . VAL A 1 78 ? -36.220 16.969 16.739 1.00 77.88 78 VAL A C 1
ATOM 584 O O . VAL A 1 78 ? -36.755 17.075 17.842 1.00 77.88 78 VAL A O 1
ATOM 587 N N . ILE A 1 79 ? -36.893 16.546 15.666 1.00 79.25 79 ILE A N 1
ATOM 588 C CA . ILE A 1 79 ? -38.319 16.197 15.695 1.00 79.25 79 ILE A CA 1
ATOM 589 C C . ILE A 1 79 ? -38.561 14.996 16.623 1.00 79.25 79 ILE A C 1
ATOM 591 O O . ILE A 1 79 ? -39.495 15.021 17.426 1.00 79.25 79 ILE A O 1
ATOM 595 N N . ALA A 1 80 ? -37.704 13.970 16.566 1.00 82.31 80 ALA A N 1
ATOM 596 C CA . ALA A 1 80 ? -37.793 12.795 17.431 1.00 82.31 80 ALA A CA 1
ATOM 597 C C . ALA A 1 80 ? -37.585 13.145 18.914 1.00 82.31 80 ALA A C 1
ATOM 599 O O . ALA A 1 80 ? -38.372 12.712 19.758 1.00 82.31 80 ALA A O 1
ATOM 600 N N . ALA A 1 81 ? -36.590 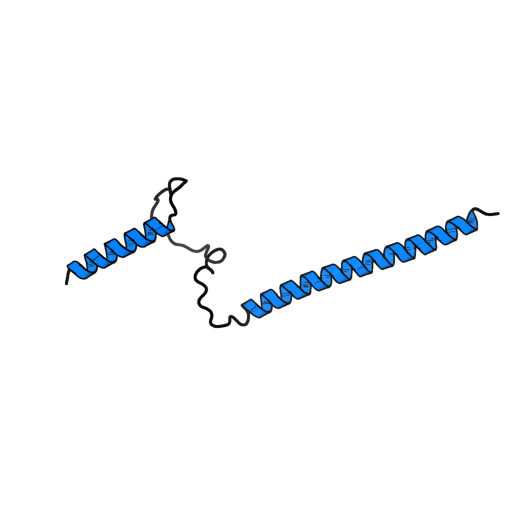13.979 19.228 1.00 84.56 81 ALA A N 1
ATOM 601 C CA . ALA A 1 81 ? -36.321 14.439 20.589 1.00 84.56 81 ALA A CA 1
ATOM 602 C C . ALA A 1 81 ? -37.488 15.262 21.161 1.00 84.56 81 ALA A C 1
ATOM 604 O O . ALA A 1 81 ? -37.936 15.010 22.281 1.00 84.56 81 ALA A O 1
ATOM 605 N N . ILE A 1 82 ? -38.040 16.193 20.375 1.00 82.81 82 ILE A N 1
ATOM 606 C CA . ILE A 1 82 ? -39.206 16.994 20.775 1.00 82.81 82 ILE A CA 1
ATOM 607 C C . ILE A 1 82 ? -40.429 16.091 20.984 1.00 82.81 82 ILE A C 1
ATOM 609 O O . ILE A 1 82 ? -41.126 16.212 21.991 1.00 82.81 82 ILE A O 1
ATOM 613 N N . SER A 1 83 ? -40.678 15.146 20.074 1.00 84.31 83 SER A N 1
ATOM 614 C CA . SER A 1 83 ? -41.812 14.222 20.183 1.00 84.31 83 SER A CA 1
ATOM 615 C C . SER A 1 83 ? -41.699 13.322 21.422 1.00 84.31 83 SER A C 1
ATOM 617 O O . SER A 1 83 ? -42.675 13.154 22.157 1.00 84.31 83 SER A O 1
ATOM 619 N N . ALA A 1 84 ? -40.496 12.822 21.725 1.00 83.25 84 ALA A N 1
ATOM 620 C CA . ALA A 1 84 ? -40.216 12.038 22.927 1.00 83.25 84 ALA A CA 1
ATOM 621 C C . ALA A 1 84 ? -40.393 12.855 24.219 1.00 83.25 84 ALA A C 1
ATOM 623 O O . ALA A 1 84 ? -40.961 12.354 25.196 1.00 83.25 84 ALA A O 1
ATOM 624 N N . ALA A 1 85 ? -39.975 14.123 24.221 1.00 85.25 85 ALA A N 1
ATOM 625 C CA . ALA A 1 85 ? -40.165 15.027 25.353 1.00 85.25 85 ALA A CA 1
ATOM 62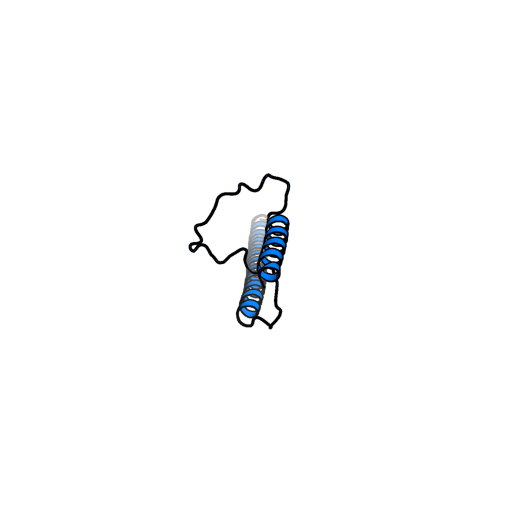6 C C . ALA A 1 85 ? -41.657 15.303 25.617 1.00 85.25 85 ALA A C 1
ATOM 628 O O . ALA A 1 85 ? -42.118 15.196 26.755 1.00 85.25 85 ALA A O 1
ATOM 629 N N . ILE A 1 86 ? -42.441 15.572 24.566 1.00 85.81 86 ILE A N 1
ATOM 630 C CA . ILE A 1 86 ? -43.893 15.790 24.674 1.00 85.81 86 ILE A CA 1
ATOM 631 C C . ILE A 1 86 ? -44.600 14.517 25.155 1.00 85.81 86 ILE A C 1
ATOM 633 O O . ILE A 1 86 ? -45.494 14.578 26.003 1.00 85.81 86 ILE A O 1
ATOM 637 N N . HIS A 1 87 ? -44.200 13.355 24.636 1.00 86.81 87 HIS A N 1
ATOM 638 C CA . HIS A 1 87 ? -44.765 12.073 25.045 1.00 86.81 87 HIS A CA 1
ATOM 639 C C . HIS A 1 87 ? -44.500 11.788 26.529 1.00 86.81 87 HIS A C 1
ATOM 641 O O . HIS A 1 87 ? -45.431 11.463 27.266 1.00 86.81 87 HIS A O 1
ATOM 647 N N . THR A 1 88 ? -43.264 12.007 26.982 1.00 84.38 88 THR A N 1
ATOM 648 C CA . THR A 1 88 ? -42.869 11.880 28.393 1.00 84.38 88 THR A CA 1
ATOM 649 C C . THR A 1 88 ? -43.672 12.825 29.286 1.00 84.38 88 THR A C 1
ATOM 651 O O . THR A 1 88 ? -44.194 12.401 30.316 1.00 84.38 88 THR A O 1
ATOM 654 N N . HIS A 1 89 ? -43.853 14.084 28.874 1.00 85.00 89 HIS A N 1
ATOM 655 C CA . HIS A 1 89 ? -44.639 15.053 29.637 1.00 85.00 89 HIS A CA 1
ATOM 656 C C . HIS A 1 89 ? -46.104 14.617 29.781 1.00 85.00 89 HIS A C 1
ATOM 658 O O . HIS A 1 89 ? -46.618 14.559 30.893 1.00 85.00 89 HIS A O 1
ATOM 664 N N . ARG A 1 90 ? -46.762 14.204 28.689 1.00 79.31 90 ARG A N 1
ATOM 665 C CA . ARG A 1 90 ? -48.159 13.729 28.734 1.00 79.31 90 ARG A CA 1
ATOM 666 C C . ARG A 1 90 ? -48.343 12.476 29.585 1.00 79.31 90 ARG A C 1
ATOM 668 O O . ARG A 1 90 ? -49.381 12.334 30.226 1.00 79.31 90 ARG A O 1
ATOM 675 N N . GLN A 1 91 ? -47.375 11.561 29.569 1.00 80.75 91 GLN A N 1
ATOM 676 C CA . GLN A 1 91 ? -47.410 10.367 30.414 1.00 80.75 91 GLN A CA 1
ATOM 677 C C . GLN A 1 91 ? -47.235 10.717 31.894 1.00 80.75 91 GLN A C 1
ATOM 679 O O . GLN A 1 91 ? -47.928 10.150 32.737 1.00 80.75 91 GLN A O 1
ATOM 684 N N . ASN A 1 92 ? -46.364 11.677 32.205 1.00 75.44 92 ASN A N 1
ATOM 685 C CA . ASN A 1 92 ? -46.110 12.100 33.577 1.00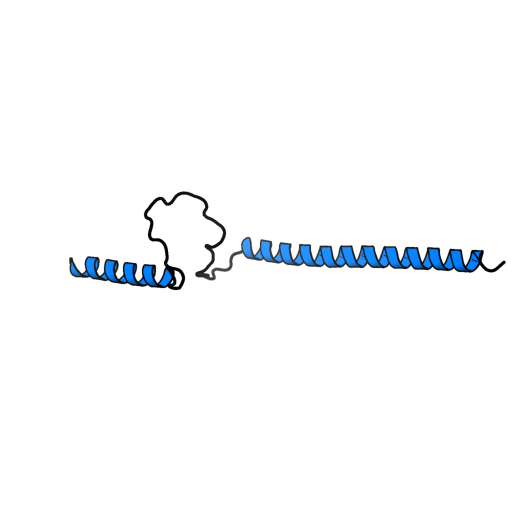 75.44 92 ASN A CA 1
ATOM 686 C C . ASN A 1 92 ? -47.235 12.984 34.149 1.00 75.44 92 ASN A C 1
ATOM 688 O O . ASN A 1 92 ? -47.493 12.932 35.343 1.00 75.44 92 ASN A O 1
ATOM 692 N N . SER A 1 93 ? -47.957 13.733 33.308 1.00 70.00 93 SER A N 1
ATOM 693 C CA . SER A 1 93 ? -49.134 14.533 33.697 1.00 70.00 93 SER A CA 1
ATOM 694 C C . SER A 1 93 ? -50.422 13.720 33.891 1.00 70.00 93 SER A C 1
ATOM 696 O O . SER A 1 93 ? -51.466 14.298 34.183 1.00 70.00 93 SER A O 1
ATOM 698 N N . LYS A 1 94 ? -50.389 12.399 33.668 1.00 60.62 94 LYS A N 1
ATOM 699 C CA . LYS A 1 94 ? -51.542 11.493 33.836 1.00 60.62 94 LYS A CA 1
ATOM 700 C C . LYS A 1 94 ? -51.447 10.628 35.106 1.00 60.62 94 LYS A C 1
ATOM 702 O O . LYS A 1 94 ? -52.263 9.720 35.266 1.00 60.62 94 LYS A O 1
ATOM 707 N N . LYS A 1 95 ? -50.453 10.897 35.959 1.00 50.69 95 LYS A N 1
ATOM 708 C CA . LYS A 1 95 ? -50.340 10.438 37.353 1.00 50.69 95 LYS A CA 1
ATOM 709 C C . LYS A 1 95 ? -50.868 11.521 38.282 1.00 50.69 95 LYS A C 1
ATOM 711 O O . LYS A 1 95 ? -51.443 11.125 39.315 1.00 50.69 95 LYS A O 1
#

Sequence (95 aa):
MNSESVASLLIEAGTLMLIGMVFVFSFLGLLIVGIHLIARFCEAFPGEIPDPSDNVNRRSANLTRNNQAVQPGIDGNVIAAISAAIHTHRQNSKK

Secondary structure (DSSP, 8-state):
--HHHHHHHHHHHHHHHHHHHHHHHHHHHHHHHHHHHHHHHHHHS--S---TTTTSSS--S----------TTS-HHHHHHHHHHHHHHHHHTT-